Protein AF-A0AAD0VCK9-F1 (afdb_monomer)

Structure (mmCIF, N/CA/C/O backbone):
data_AF-A0AAD0VCK9-F1
#
_entry.id   AF-A0AAD0VCK9-F1
#
loop_
_atom_site.group_PDB
_atom_site.id
_atom_site.type_symbol
_atom_site.label_atom_id
_atom_site.label_alt_id
_atom_site.label_comp_id
_atom_site.label_asym_id
_atom_site.label_entity_id
_atom_site.label_seq_id
_atom_site.pdbx_PDB_ins_code
_atom_site.Cartn_x
_atom_site.Cartn_y
_atom_site.Cartn_z
_atom_site.occupancy
_atom_site.B_iso_or_equiv
_atom_site.auth_seq_id
_atom_site.auth_comp_id
_atom_site.auth_asym_id
_atom_site.auth_atom_id
_atom_site.pdbx_PDB_model_num
ATOM 1 N N . MET A 1 1 ? -1.935 -2.532 28.511 1.00 33.88 1 MET A N 1
ATOM 2 C CA . MET A 1 1 ? -0.986 -2.577 27.373 1.00 33.88 1 MET A CA 1
ATOM 3 C C . MET A 1 1 ? -1.672 -1.975 26.152 1.00 33.88 1 MET A C 1
ATOM 5 O O . MET A 1 1 ? -2.643 -2.543 25.676 1.00 33.88 1 MET A O 1
ATOM 9 N N . VAL A 1 2 ? -1.241 -0.799 25.689 1.00 38.16 2 VAL A N 1
ATOM 10 C CA . VAL A 1 2 ? -1.789 -0.157 24.479 1.00 38.16 2 VAL A CA 1
ATOM 11 C C . VAL A 1 2 ? -1.323 -0.961 23.268 1.00 38.16 2 VAL A C 1
ATOM 13 O O . VAL A 1 2 ? -0.116 -1.125 23.088 1.00 38.16 2 VAL A O 1
ATOM 16 N N . TYR A 1 3 ? -2.252 -1.477 22.459 1.00 41.75 3 TYR A N 1
ATOM 17 C CA . TYR A 1 3 ? -1.929 -2.147 21.199 1.00 41.75 3 TYR A CA 1
ATOM 18 C C . TYR A 1 3 ? -1.291 -1.120 20.256 1.00 41.75 3 TYR A C 1
ATOM 20 O O . TYR A 1 3 ? -1.974 -0.372 19.565 1.00 41.75 3 TYR A O 1
ATOM 28 N N . LYS A 1 4 ? 0.039 -1.028 20.290 1.00 46.59 4 LYS A N 1
ATOM 29 C CA . LYS A 1 4 ? 0.819 -0.254 19.332 1.00 46.59 4 LYS A CA 1
ATOM 30 C C . LYS A 1 4 ? 1.000 -1.133 18.105 1.00 46.59 4 LYS A C 1
ATOM 32 O O . LYS A 1 4 ? 2.002 -1.840 17.990 1.00 46.59 4 LYS A O 1
ATOM 37 N N . CYS A 1 5 ? 0.065 -1.052 17.159 1.00 53.03 5 CYS A N 1
ATOM 38 C CA . CYS A 1 5 ? 0.559 -1.068 15.789 1.00 53.03 5 CYS A CA 1
ATOM 39 C C . CYS A 1 5 ? 1.596 0.078 15.729 1.00 53.03 5 CYS A C 1
ATOM 41 O O . CYS A 1 5 ? 1.458 1.097 16.409 1.00 53.03 5 CYS A O 1
ATOM 43 N N . LYS A 1 6 ? 2.765 -0.182 15.151 1.00 67.88 6 LYS A N 1
ATOM 44 C CA . LYS A 1 6 ? 3.753 0.871 14.921 1.00 67.88 6 LYS A CA 1
ATOM 45 C C . LYS A 1 6 ? 3.817 1.001 13.422 1.00 67.88 6 LYS A C 1
ATOM 47 O O . LYS A 1 6 ? 4.515 0.205 12.786 1.00 67.88 6 LYS A O 1
ATOM 52 N N . SER A 1 7 ? 3.075 1.954 12.872 1.00 71.75 7 SER A N 1
ATOM 53 C CA . SER A 1 7 ? 3.230 2.311 11.468 1.00 71.75 7 SER A CA 1
ATOM 54 C C . SER A 1 7 ? 4.697 2.633 11.206 1.00 71.75 7 SER A C 1
ATOM 56 O O . SER A 1 7 ? 5.304 3.491 11.843 1.00 71.75 7 SER A O 1
ATOM 58 N N . ASN A 1 8 ? 5.297 1.860 10.312 1.00 80.19 8 ASN A N 1
ATOM 59 C CA . ASN A 1 8 ? 6.689 1.965 9.906 1.00 80.19 8 ASN A CA 1
ATOM 60 C C . ASN A 1 8 ? 6.812 1.482 8.457 1.00 80.19 8 ASN A C 1
ATOM 62 O O . ASN A 1 8 ? 5.849 0.976 7.878 1.00 80.19 8 ASN A O 1
ATOM 66 N N . GLU A 1 9 ? 7.998 1.595 7.865 1.00 80.38 9 GLU A N 1
ATOM 67 C CA . GLU A 1 9 ? 8.203 1.207 6.465 1.00 80.38 9 GLU A CA 1
ATOM 68 C C . GLU A 1 9 ? 7.790 -0.253 6.181 1.00 80.38 9 GLU A C 1
ATOM 70 O O . GLU A 1 9 ? 7.193 -0.551 5.144 1.00 80.38 9 GLU A O 1
ATOM 75 N N . ARG A 1 10 ? 8.025 -1.177 7.126 1.00 85.62 10 ARG A N 1
ATOM 76 C CA . ARG A 1 10 ? 7.616 -2.585 6.983 1.00 85.62 10 ARG A CA 1
ATOM 77 C C . ARG A 1 10 ? 6.098 -2.728 6.927 1.00 85.62 10 ARG A C 1
ATOM 79 O O . ARG A 1 10 ? 5.598 -3.547 6.160 1.00 85.62 10 ARG A O 1
ATOM 86 N N . PHE A 1 11 ? 5.371 -1.933 7.707 1.00 86.00 11 PHE A N 1
ATOM 87 C CA . PHE A 1 11 ? 3.914 -1.907 7.673 1.00 86.00 11 PHE A CA 1
ATOM 88 C C . PHE A 1 11 ? 3.381 -1.362 6.342 1.00 86.00 11 PHE A C 1
ATOM 90 O O . PHE A 1 11 ? 2.471 -1.958 5.773 1.00 86.00 11 PHE A O 1
ATOM 97 N N . VAL A 1 12 ? 3.993 -0.308 5.791 1.00 85.88 12 VAL A N 1
ATOM 98 C CA . VAL A 1 12 ? 3.642 0.217 4.457 1.00 85.88 12 VAL A CA 1
ATOM 99 C C . VAL A 1 12 ? 3.825 -0.862 3.388 1.00 85.88 12 VAL A C 1
ATOM 101 O O . VAL A 1 12 ? 2.924 -1.119 2.594 1.00 85.88 12 VAL A O 1
ATOM 104 N N . ILE A 1 13 ? 4.961 -1.565 3.411 1.00 87.38 13 ILE A N 1
ATOM 105 C CA . ILE A 1 13 ? 5.225 -2.683 2.495 1.00 87.38 13 ILE A CA 1
ATOM 106 C C . ILE A 1 13 ? 4.197 -3.802 2.682 1.00 87.38 13 ILE A C 1
ATOM 108 O O . ILE A 1 13 ? 3.720 -4.369 1.700 1.00 87.38 13 ILE A O 1
ATOM 112 N N . TYR A 1 14 ? 3.852 -4.136 3.927 1.00 89.12 14 TYR A N 1
ATOM 113 C CA . TYR A 1 14 ? 2.833 -5.138 4.225 1.00 89.12 14 TYR A CA 1
ATOM 114 C C . TYR A 1 14 ? 1.470 -4.741 3.645 1.00 89.12 14 TYR A C 1
ATOM 116 O O . TYR A 1 14 ? 0.851 -5.574 2.982 1.00 89.12 14 TYR A O 1
ATOM 124 N N . LEU A 1 15 ? 1.035 -3.493 3.851 1.00 89.25 15 LEU A N 1
ATOM 125 C CA . LEU A 1 15 ? -0.213 -2.954 3.312 1.00 89.25 15 LEU A CA 1
ATOM 126 C C . LEU A 1 15 ? -0.247 -3.059 1.788 1.00 89.25 15 LEU A C 1
ATOM 128 O O . LEU A 1 15 ? -1.152 -3.687 1.246 1.00 89.25 15 LEU A O 1
ATOM 132 N N . LEU A 1 16 ? 0.776 -2.532 1.112 1.00 89.50 16 LEU A N 1
ATOM 133 C CA . LEU A 1 16 ? 0.883 -2.572 -0.348 1.00 89.50 16 LEU A CA 1
ATOM 134 C C . LEU A 1 16 ? 0.848 -4.010 -0.877 1.00 89.50 16 LEU A C 1
ATOM 136 O O . LEU A 1 16 ? 0.151 -4.317 -1.839 1.00 89.50 16 LEU A O 1
ATOM 140 N N . ASN A 1 17 ? 1.555 -4.925 -0.212 1.00 90.19 17 ASN A N 1
ATOM 141 C CA . ASN A 1 17 ? 1.629 -6.318 -0.635 1.00 90.19 17 ASN A CA 1
ATOM 142 C C . ASN A 1 17 ? 0.355 -7.132 -0.396 1.00 90.19 17 ASN A C 1
ATOM 144 O O . ASN A 1 17 ? 0.233 -8.201 -0.998 1.00 90.19 17 ASN A O 1
ATOM 148 N N . ASN A 1 18 ? -0.518 -6.692 0.512 1.00 86.94 18 ASN A N 1
ATOM 149 C CA . ASN A 1 18 ? -1.677 -7.453 0.978 1.00 86.94 18 ASN A CA 1
ATOM 150 C C . ASN A 1 18 ? -3.000 -6.703 0.789 1.00 86.94 18 ASN A C 1
ATOM 152 O O . ASN A 1 18 ? -4.009 -7.167 1.316 1.00 86.94 18 ASN A O 1
ATOM 156 N N . GLU A 1 19 ? -3.011 -5.593 0.049 1.00 89.12 19 GLU A N 1
ATOM 157 C CA . GLU A 1 19 ? -4.175 -4.731 -0.203 1.00 89.12 19 GLU A CA 1
ATOM 158 C C . GLU A 1 19 ? -5.448 -5.556 -0.441 1.00 89.12 19 GLU A C 1
ATOM 160 O O . GLU A 1 19 ? -6.382 -5.505 0.360 1.00 89.12 19 GLU A O 1
ATOM 165 N N . SER A 1 20 ? -5.432 -6.445 -1.435 1.00 84.94 20 SER A N 1
ATOM 166 C CA . SER A 1 20 ? -6.629 -7.190 -1.834 1.00 84.94 20 SER A CA 1
ATOM 167 C C . SER A 1 20 ? -7.065 -8.220 -0.787 1.00 84.94 20 SER A C 1
ATOM 169 O O . SER A 1 20 ? -8.250 -8.515 -0.641 1.00 84.94 20 SER A O 1
ATOM 171 N N . ARG A 1 21 ? -6.118 -8.768 -0.013 1.00 85.19 21 ARG A N 1
ATOM 172 C CA . ARG A 1 21 ? -6.413 -9.676 1.108 1.00 85.19 21 ARG A CA 1
ATOM 173 C C . ARG A 1 21 ? -7.033 -8.918 2.280 1.00 85.19 21 ARG A C 1
ATOM 175 O O . ARG A 1 21 ? -7.910 -9.456 2.954 1.00 85.19 21 ARG A O 1
ATOM 182 N N . ILE A 1 22 ? -6.558 -7.704 2.547 1.00 85.50 22 ILE A N 1
ATOM 183 C CA . ILE A 1 22 ? -7.090 -6.843 3.604 1.00 85.50 22 ILE A CA 1
ATOM 184 C C . ILE A 1 22 ? -8.496 -6.380 3.219 1.00 85.50 22 ILE A C 1
ATOM 186 O O . ILE A 1 22 ? -9.386 -6.511 4.053 1.00 85.50 22 ILE A O 1
ATOM 190 N N . ARG A 1 23 ? -8.717 -5.960 1.964 1.00 83.56 23 ARG A N 1
ATOM 191 C CA . ARG A 1 23 ? -10.037 -5.571 1.437 1.00 83.56 23 ARG A CA 1
ATOM 192 C C . ARG A 1 23 ? -11.068 -6.687 1.635 1.00 83.56 23 ARG A C 1
ATOM 194 O O . ARG A 1 23 ? -12.015 -6.501 2.388 1.00 83.56 23 ARG A O 1
ATOM 201 N N . LYS A 1 24 ? -10.776 -7.901 1.145 1.00 83.44 24 LYS A N 1
ATOM 202 C CA . LYS A 1 24 ? -11.640 -9.085 1.341 1.00 83.44 24 LYS A CA 1
ATOM 203 C C . LYS A 1 24 ? -11.963 -9.371 2.810 1.00 83.44 24 LYS A C 1
ATOM 205 O O . LYS A 1 24 ? -13.079 -9.749 3.141 1.00 83.44 24 LYS A O 1
ATOM 210 N N . ARG A 1 25 ? -10.982 -9.224 3.707 1.00 81.06 25 ARG A N 1
ATOM 211 C CA . ARG A 1 25 ? -11.196 -9.434 5.147 1.00 81.06 25 ARG A CA 1
ATOM 212 C C . ARG A 1 25 ? -12.104 -8.375 5.770 1.00 81.06 25 ARG A C 1
ATOM 214 O O . ARG A 1 25 ? -12.854 -8.714 6.677 1.00 81.06 25 ARG A O 1
ATOM 221 N N . LEU A 1 26 ? -12.016 -7.123 5.324 1.00 81.69 26 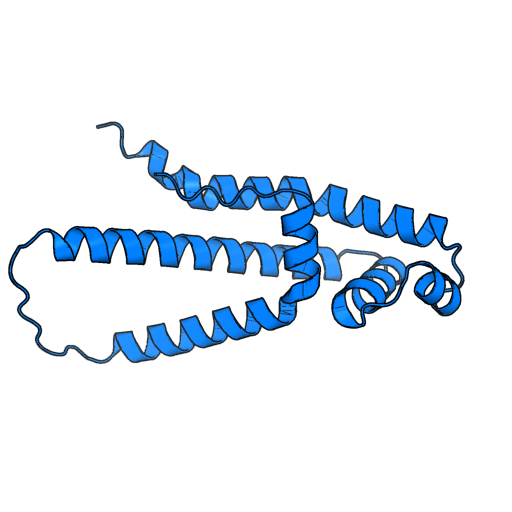LEU A N 1
ATOM 222 C CA . LEU A 1 26 ? -12.903 -6.056 5.788 1.00 81.69 26 LEU A CA 1
ATOM 223 C C . LEU A 1 26 ? -14.329 -6.256 5.262 1.00 81.69 26 LEU A C 1
ATOM 225 O O . LEU A 1 26 ? -15.271 -6.088 6.028 1.00 81.69 26 LEU A O 1
ATOM 229 N N . ASP A 1 27 ? -14.482 -6.695 4.012 1.00 75.44 27 ASP A N 1
ATOM 230 C CA . ASP A 1 27 ? -15.797 -6.995 3.431 1.00 75.44 27 ASP A CA 1
ATOM 231 C C . ASP A 1 27 ? -16.511 -8.117 4.200 1.00 75.44 27 ASP A C 1
ATOM 233 O O . ASP A 1 27 ? -17.687 -7.993 4.535 1.00 75.44 27 ASP A O 1
ATOM 237 N N . LEU A 1 28 ? -15.783 -9.181 4.566 1.00 74.00 28 LEU A N 1
ATOM 238 C CA . LEU A 1 28 ? -16.314 -10.257 5.412 1.00 74.00 28 LEU A CA 1
ATOM 239 C C . LEU A 1 28 ? -16.735 -9.751 6.797 1.00 74.00 28 LEU A C 1
ATOM 241 O O . LEU A 1 28 ? -17.782 -10.148 7.297 1.00 74.00 28 LEU A O 1
ATOM 245 N N . TYR A 1 29 ? -15.950 -8.853 7.402 1.00 69.94 29 TYR A N 1
ATOM 246 C CA . TYR A 1 29 ? -16.289 -8.259 8.697 1.00 69.94 29 TYR A CA 1
ATOM 247 C C . TYR A 1 29 ? -17.613 -7.476 8.631 1.00 69.94 29 TYR A C 1
ATOM 249 O O . TYR A 1 29 ? -18.471 -7.646 9.496 1.00 69.94 29 TYR A O 1
ATOM 257 N N . LEU A 1 30 ? -17.831 -6.698 7.563 1.00 65.44 30 LEU A N 1
ATOM 258 C CA . LEU A 1 30 ? -19.091 -5.982 7.323 1.00 65.44 30 LEU A CA 1
ATOM 259 C C . LEU A 1 30 ? -20.290 -6.919 7.139 1.00 65.44 30 LEU A C 1
ATOM 261 O O . LEU A 1 30 ? -21.385 -6.603 7.602 1.00 65.44 30 LEU A O 1
ATOM 265 N N . MET A 1 31 ? -20.102 -8.055 6.463 1.00 59.78 31 MET A N 1
ATOM 266 C CA . MET A 1 31 ? -21.154 -9.068 6.315 1.00 59.78 31 MET A CA 1
ATOM 267 C C . MET A 1 31 ? -21.526 -9.667 7.677 1.00 59.78 31 MET A C 1
ATOM 269 O O . MET A 1 31 ? -22.705 -9.714 8.016 1.00 59.78 31 MET A O 1
ATOM 273 N N . THR A 1 32 ? -20.532 -9.994 8.509 1.00 58.66 32 THR A N 1
ATOM 274 C CA . THR A 1 32 ? -20.771 -10.528 9.860 1.00 58.66 32 THR A CA 1
ATOM 275 C C . THR A 1 32 ? -21.340 -9.501 10.847 1.00 58.66 32 THR A C 1
ATOM 277 O O . THR A 1 32 ? -22.072 -9.875 11.759 1.00 58.66 32 THR A O 1
ATOM 280 N N . GLU A 1 33 ? -21.049 -8.202 10.699 1.00 55.62 33 GLU A N 1
ATOM 281 C CA . GLU A 1 33 ? -21.706 -7.158 11.505 1.00 55.62 33 GLU A CA 1
ATOM 282 C C . GLU A 1 33 ? -23.182 -6.987 11.124 1.00 55.62 33 GLU A C 1
ATOM 284 O O . GLU A 1 33 ? -24.006 -6.752 12.005 1.00 55.62 33 GLU A O 1
ATOM 289 N N . LYS A 1 34 ? -23.533 -7.143 9.839 1.00 48.06 34 LYS A N 1
ATOM 290 C CA . LYS A 1 34 ? -24.932 -7.106 9.386 1.00 48.06 34 LYS A CA 1
ATOM 291 C C . LYS A 1 34 ? -25.732 -8.326 9.847 1.00 48.06 34 LYS A C 1
ATOM 293 O O . LYS A 1 34 ? -26.894 -8.163 10.197 1.00 48.06 34 LYS A O 1
ATOM 298 N N . GLU A 1 35 ? -25.122 -9.509 9.896 1.00 45.09 35 GLU A N 1
ATOM 299 C CA . GLU A 1 35 ? -25.759 -10.720 10.440 1.00 45.09 35 GLU A CA 1
ATOM 300 C C . GLU A 1 35 ? -25.956 -10.630 11.966 1.00 45.09 35 GLU A C 1
ATOM 302 O O . GLU A 1 35 ? -27.016 -10.979 12.475 1.00 45.09 35 GLU A O 1
ATOM 307 N N . ASN A 1 36 ? -25.002 -10.048 12.702 1.00 44.38 36 ASN A N 1
ATOM 308 C CA . ASN A 1 36 ? -25.128 -9.825 14.151 1.00 44.38 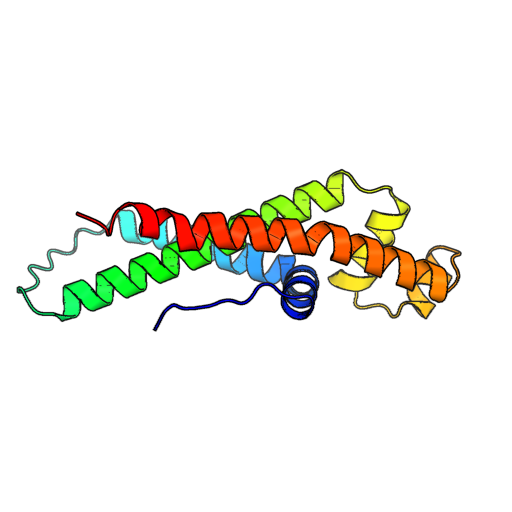36 ASN A CA 1
ATOM 309 C C . ASN A 1 36 ? -26.033 -8.639 14.543 1.00 44.38 36 ASN A C 1
ATOM 311 O O . ASN A 1 36 ? -26.237 -8.396 15.732 1.00 44.38 36 ASN A O 1
ATOM 315 N N . ALA A 1 37 ? -26.559 -7.878 13.579 1.00 43.94 37 ALA A N 1
ATOM 316 C CA . ALA A 1 37 ? -27.505 -6.792 13.839 1.00 43.94 37 ALA A CA 1
ATOM 317 C C . ALA A 1 37 ? -28.969 -7.277 13.929 1.00 43.94 37 ALA A C 1
ATOM 319 O O . ALA A 1 37 ? -29.845 -6.474 14.251 1.00 43.94 37 ALA A O 1
ATOM 320 N N . GLY A 1 38 ? -29.232 -8.561 13.638 1.00 41.28 38 GLY A N 1
ATOM 321 C CA . GLY A 1 38 ? -30.580 -9.132 13.534 1.00 41.28 38 GLY A CA 1
ATOM 322 C C . GLY A 1 38 ? -31.040 -10.036 14.681 1.00 41.28 38 GLY A C 1
ATOM 323 O O . GLY A 1 38 ? -32.244 -10.130 14.895 1.00 41.28 38 GLY A O 1
ATOM 324 N N . ASP A 1 39 ? -30.142 -10.645 15.458 1.00 35.03 39 ASP A N 1
ATOM 325 C CA . ASP A 1 39 ? -30.549 -11.622 16.474 1.00 35.03 39 ASP A CA 1
ATOM 326 C C . ASP A 1 39 ? -30.380 -11.078 17.895 1.00 35.03 39 ASP A C 1
ATOM 328 O O . ASP A 1 39 ? -29.352 -11.242 18.555 1.00 35.03 39 ASP A O 1
ATOM 332 N N . ASN A 1 40 ? -31.464 -10.482 18.402 1.00 41.34 40 ASN A N 1
ATOM 333 C CA . ASN A 1 40 ? -31.762 -10.454 19.833 1.00 41.34 40 ASN A CA 1
ATOM 334 C C . ASN A 1 40 ? -31.990 -11.896 20.322 1.00 41.34 40 ASN A C 1
ATOM 336 O O . ASN A 1 40 ? -33.110 -12.312 20.619 1.00 41.34 40 ASN A O 1
ATOM 340 N N . LEU A 1 41 ? -30.918 -12.677 20.435 1.00 37.31 41 LEU A N 1
ATOM 341 C CA . LEU A 1 41 ? -30.912 -13.796 21.361 1.00 37.31 41 LEU A CA 1
ATOM 342 C C . LEU A 1 41 ? -30.876 -13.187 22.759 1.00 37.31 41 LEU A C 1
ATOM 344 O O . LEU A 1 41 ? -29.886 -12.570 23.144 1.00 37.31 41 LEU A O 1
ATOM 348 N N . ASN A 1 42 ? -31.995 -13.328 23.474 1.00 36.91 42 ASN A N 1
ATOM 349 C CA . ASN A 1 42 ? -32.196 -13.007 24.887 1.00 36.91 42 ASN A CA 1
ATOM 350 C C . ASN A 1 42 ? -31.084 -13.602 25.770 1.00 36.91 42 ASN A C 1
ATOM 352 O O . ASN A 1 42 ? -31.280 -14.600 26.462 1.00 36.91 42 ASN A O 1
ATOM 356 N N . VAL A 1 43 ? -29.911 -12.979 25.777 1.00 34.97 43 VAL A N 1
ATOM 357 C CA . VAL A 1 43 ? -28.854 -13.259 26.735 1.00 34.97 43 VAL A CA 1
ATOM 358 C C . VAL A 1 43 ? -28.973 -12.202 27.817 1.00 34.97 43 VAL A C 1
ATOM 360 O O . VAL A 1 43 ? -28.389 -11.124 27.753 1.00 34.97 43 VAL A O 1
ATOM 363 N N . ILE A 1 44 ? -29.766 -12.529 28.832 1.00 49.38 44 ILE A N 1
ATOM 364 C CA . ILE A 1 44 ? -29.642 -11.907 30.146 1.00 49.38 44 ILE A CA 1
ATOM 365 C C . ILE A 1 44 ? -28.268 -12.351 30.673 1.00 49.38 44 ILE A C 1
ATOM 367 O O . ILE A 1 44 ? -28.158 -13.434 31.245 1.00 49.38 44 ILE A O 1
ATOM 371 N N . SER A 1 45 ? -27.197 -11.584 30.430 1.00 36.91 45 SER A N 1
ATOM 372 C CA . SER A 1 45 ? -25.891 -11.869 31.036 1.00 36.91 45 SER A CA 1
ATOM 373 C C . SER A 1 45 ? -25.673 -11.046 32.293 1.00 36.91 45 SER A C 1
ATOM 375 O O . SER A 1 45 ? -25.944 -9.853 32.375 1.00 36.91 45 SER A O 1
ATOM 377 N N . SER A 1 46 ? -25.223 -11.759 33.312 1.00 39.50 46 SER A N 1
ATOM 378 C CA . SER A 1 46 ? -24.995 -11.296 34.665 1.00 39.50 46 SER A CA 1
ATOM 379 C C . SER A 1 46 ? -23.731 -10.434 34.763 1.00 39.50 46 SER A C 1
ATOM 381 O O . SER A 1 46 ? -22.661 -10.838 34.302 1.00 39.50 46 SER A O 1
ATOM 383 N N . LYS A 1 47 ? -23.853 -9.301 35.471 1.00 48.72 47 LYS A N 1
ATOM 384 C CA . LYS A 1 47 ? -22.782 -8.372 35.878 1.00 48.72 47 LYS A CA 1
ATOM 385 C C . LYS A 1 47 ? -21.519 -9.103 36.362 1.00 48.72 47 LYS A C 1
ATOM 387 O O . LYS A 1 47 ? -21.422 -9.461 37.532 1.00 48.72 47 LYS A O 1
ATOM 392 N N . THR A 1 48 ? -20.531 -9.294 35.490 1.00 45.31 48 THR A N 1
ATOM 393 C CA . THR A 1 48 ? -19.176 -9.758 35.841 1.00 45.31 48 THR A CA 1
ATOM 394 C C . THR A 1 48 ? -18.162 -9.202 34.837 1.00 45.31 48 THR A C 1
ATOM 396 O O . THR A 1 48 ? -18.505 -8.954 33.684 1.00 45.31 48 THR A O 1
ATOM 399 N N . GLY A 1 49 ? -16.898 -9.024 35.249 1.00 43.62 49 GLY A N 1
ATOM 400 C CA . GLY A 1 49 ? -15.799 -8.418 34.465 1.00 43.62 49 GLY A CA 1
ATOM 401 C C . GLY A 1 49 ? -15.477 -9.032 33.087 1.00 43.62 49 GLY A C 1
ATOM 402 O O . GLY A 1 49 ? -14.572 -8.560 32.409 1.00 43.62 49 GLY A O 1
ATOM 403 N N . ARG A 1 50 ? -16.234 -10.040 32.638 1.00 48.09 50 ARG A N 1
ATOM 404 C CA . ARG A 1 50 ? -16.255 -10.534 31.253 1.00 48.09 50 ARG A CA 1
ATOM 405 C C . ARG A 1 50 ? -16.887 -9.535 30.278 1.00 48.09 50 ARG A C 1
ATOM 407 O O . ARG A 1 50 ? -16.489 -9.480 29.120 1.00 48.09 50 ARG A O 1
ATOM 414 N N . GLU A 1 51 ? -17.842 -8.720 30.725 1.00 51.88 51 GLU A N 1
ATOM 415 C CA . GLU A 1 51 ? -18.499 -7.715 29.871 1.00 51.88 51 GLU A CA 1
ATOM 416 C C . GLU A 1 51 ? -17.556 -6.556 29.518 1.00 51.88 51 GLU A C 1
ATOM 418 O O . GLU A 1 51 ? -17.538 -6.079 28.381 1.00 51.88 51 GLU A O 1
ATOM 423 N N . THR A 1 52 ? -16.711 -6.137 30.464 1.00 52.28 52 THR A N 1
ATOM 424 C CA . THR A 1 52 ? -15.701 -5.094 30.246 1.00 52.28 52 THR A CA 1
ATOM 425 C C . THR A 1 52 ? -14.57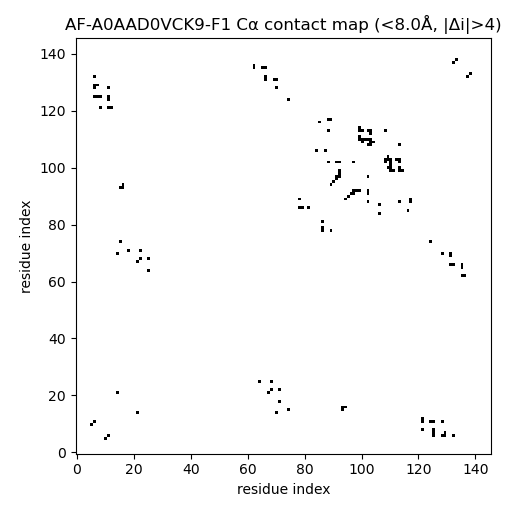1 -5.573 29.339 1.00 52.28 52 THR A C 1
ATOM 427 O O . THR A 1 52 ? -14.140 -4.811 28.473 1.00 52.28 52 THR A O 1
ATOM 430 N N . GLU A 1 53 ? -14.133 -6.829 29.471 1.00 53.66 53 GLU A N 1
ATOM 431 C CA . GLU A 1 53 ? -13.151 -7.449 28.573 1.00 53.66 53 GLU A CA 1
ATOM 432 C C . GLU A 1 53 ? -13.710 -7.592 27.148 1.00 53.66 53 GLU A C 1
ATOM 434 O O . GLU A 1 53 ? -13.070 -7.156 26.189 1.00 53.66 53 GLU A O 1
ATOM 439 N N . ASN A 1 54 ? -14.955 -8.063 27.003 1.00 61.47 54 ASN A N 1
ATOM 440 C CA . ASN A 1 54 ? -15.645 -8.126 25.711 1.00 61.47 54 ASN A CA 1
ATOM 441 C C . ASN A 1 54 ? -15.817 -6.742 25.066 1.00 61.47 54 ASN A C 1
ATOM 443 O O . ASN A 1 54 ? -15.588 -6.587 23.865 1.00 61.47 54 ASN A O 1
ATOM 447 N N . SER A 1 55 ? -16.171 -5.718 25.847 1.00 61.09 55 SER A N 1
ATOM 448 C CA . SER A 1 55 ? -16.291 -4.337 25.363 1.00 61.09 55 SER A CA 1
ATOM 449 C C . SER A 1 55 ? -14.945 -3.772 24.894 1.00 61.09 55 SER A C 1
ATOM 451 O O . SER A 1 55 ? -14.850 -3.200 23.805 1.00 61.09 55 SER A O 1
ATOM 453 N N . TRP A 1 56 ? -13.871 -3.998 25.655 1.00 53.09 56 TRP A N 1
ATOM 454 C CA . TRP A 1 56 ? -12.514 -3.596 25.279 1.00 53.09 56 TRP A CA 1
ATOM 455 C C . TRP A 1 56 ? -12.022 -4.295 24.010 1.00 53.09 56 TRP A C 1
ATOM 457 O O . TRP A 1 56 ? -11.495 -3.638 23.108 1.00 53.09 56 TRP A O 1
ATOM 467 N N . VAL A 1 57 ? -12.226 -5.610 23.906 1.00 61.25 57 VAL A N 1
ATOM 468 C CA . VAL A 1 57 ? -11.870 -6.398 22.718 1.00 61.25 57 VAL A CA 1
ATOM 469 C C . VAL A 1 57 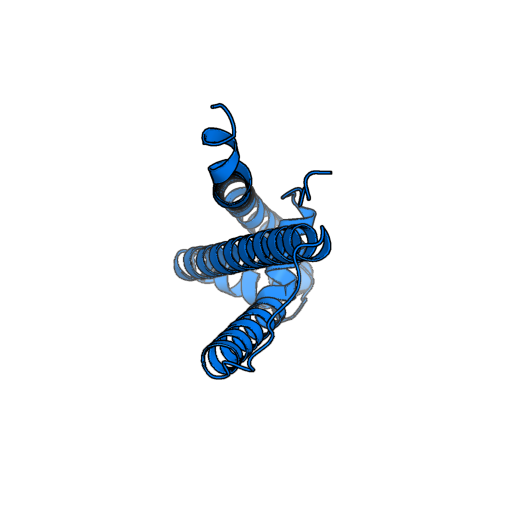? -12.654 -5.912 21.499 1.00 61.25 57 VAL A C 1
ATOM 471 O O . VAL A 1 57 ? -12.059 -5.700 20.438 1.00 61.25 57 VAL A O 1
ATOM 474 N N . LYS A 1 58 ? -13.954 -5.632 21.648 1.00 68.94 58 LYS A N 1
ATOM 475 C CA . LYS A 1 58 ? 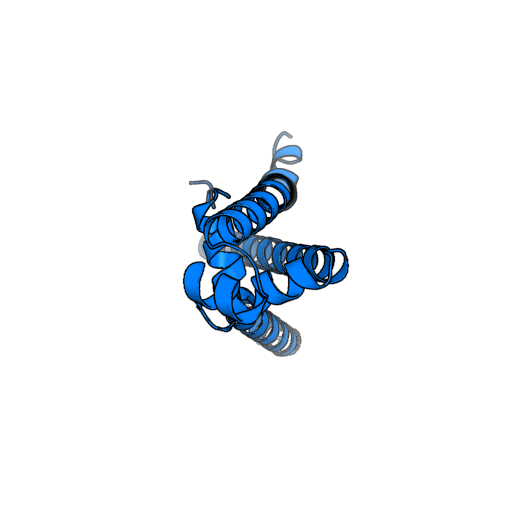-14.792 -5.060 20.583 1.00 68.94 58 LYS A CA 1
ATOM 476 C C . LYS A 1 58 ? -14.304 -3.668 20.169 1.00 68.94 58 LYS A C 1
ATOM 478 O O . LYS A 1 58 ? -14.151 -3.400 18.980 1.00 68.94 58 LYS A O 1
ATOM 483 N N . LYS A 1 59 ? -13.948 -2.805 21.128 1.00 65.56 59 LYS A N 1
ATOM 484 C CA . LYS A 1 59 ? -13.407 -1.457 20.873 1.00 65.56 59 LYS A CA 1
ATOM 485 C C . LYS A 1 59 ? -12.075 -1.497 20.115 1.00 65.56 59 LYS A C 1
ATOM 487 O O . LYS A 1 59 ? -11.893 -0.749 19.155 1.00 65.56 59 LYS A O 1
ATOM 492 N N . ILE A 1 60 ? -11.151 -2.381 20.500 1.00 63.84 60 ILE A N 1
ATOM 493 C CA . ILE A 1 60 ? -9.872 -2.577 19.793 1.00 63.84 60 ILE A CA 1
ATOM 494 C C . ILE A 1 60 ? -10.109 -3.137 18.387 1.00 63.84 60 ILE A C 1
ATOM 496 O O . ILE A 1 60 ? -9.486 -2.676 17.431 1.00 63.84 60 ILE A O 1
ATOM 500 N N . THR A 1 61 ? -11.022 -4.098 18.248 1.00 71.38 61 THR A N 1
ATOM 501 C CA . THR A 1 61 ? -11.378 -4.695 16.953 1.00 71.38 61 THR A CA 1
ATOM 502 C C . THR A 1 61 ? -11.946 -3.646 16.000 1.00 71.38 61 THR A C 1
ATOM 504 O O . THR A 1 61 ? -11.462 -3.534 14.873 1.00 71.38 61 THR A O 1
ATOM 507 N N . ASN A 1 62 ? -12.844 -2.785 16.484 1.00 78.44 62 ASN A N 1
ATOM 508 C CA . ASN A 1 62 ? -13.408 -1.677 15.712 1.00 78.44 62 ASN A CA 1
ATOM 509 C C . ASN A 1 62 ? -12.350 -0.643 15.302 1.00 78.44 62 ASN A C 1
ATOM 511 O O . ASN A 1 62 ? -12.337 -0.197 14.157 1.00 78.44 62 ASN A O 1
ATOM 515 N N . LYS A 1 63 ? -11.410 -0.293 16.190 1.00 82.94 63 LYS A N 1
ATOM 516 C CA . LYS A 1 63 ? -10.292 0.599 15.833 1.00 82.94 63 LYS A CA 1
ATOM 517 C C . LYS A 1 63 ? -9.369 -0.020 14.787 1.00 82.94 63 LYS A C 1
ATOM 519 O O . LYS A 1 63 ? -8.988 0.650 13.836 1.00 82.94 63 LYS A O 1
ATOM 524 N N . ASN A 1 64 ? -9.031 -1.300 14.927 1.00 82.62 64 ASN A N 1
ATOM 525 C CA . ASN A 1 64 ? -8.219 -2.014 13.940 1.00 82.62 64 ASN A CA 1
ATOM 526 C C . ASN A 1 64 ? -8.912 -2.082 12.573 1.00 82.62 64 ASN A C 1
ATOM 528 O O . ASN A 1 64 ? -8.246 -1.967 11.542 1.00 82.62 64 ASN A O 1
ATOM 532 N N . TYR A 1 65 ? -10.231 -2.276 12.572 1.00 84.94 65 TYR A N 1
ATOM 533 C CA . TYR A 1 65 ? -11.056 -2.239 11.373 1.00 84.94 65 TYR A CA 1
ATOM 534 C C . TYR A 1 65 ? -11.003 -0.854 10.713 1.00 84.94 65 TYR A C 1
ATOM 536 O O . TYR A 1 65 ? -10.606 -0.745 9.552 1.00 84.94 65 TYR A O 1
ATOM 544 N N . GLU A 1 66 ? -11.298 0.204 11.470 1.00 87.62 66 GLU A N 1
ATOM 545 C CA . GLU A 1 66 ? -11.319 1.580 10.964 1.00 87.62 66 GLU A CA 1
ATOM 546 C C . GLU A 1 66 ? -9.943 2.027 10.456 1.00 87.62 66 GLU A C 1
ATOM 548 O O . GLU A 1 66 ? -9.828 2.588 9.367 1.00 87.62 66 GLU A O 1
ATOM 553 N N . PHE A 1 67 ? -8.875 1.704 11.191 1.00 89.00 67 PHE A N 1
ATOM 554 C CA . PHE A 1 67 ? -7.503 1.977 10.771 1.00 89.00 67 PHE A CA 1
ATOM 555 C C . PHE A 1 67 ? -7.198 1.348 9.408 1.00 89.00 67 PHE A C 1
ATOM 557 O O . PHE A 1 67 ? -6.777 2.038 8.481 1.00 89.00 67 PHE A O 1
ATOM 564 N N . ARG A 1 68 ? -7.474 0.048 9.247 1.00 88.25 68 ARG A N 1
ATOM 565 C CA . ARG A 1 68 ? -7.219 -0.670 7.989 1.00 88.25 68 ARG A CA 1
ATOM 566 C C . ARG A 1 68 ? -8.074 -0.146 6.842 1.00 88.25 68 AR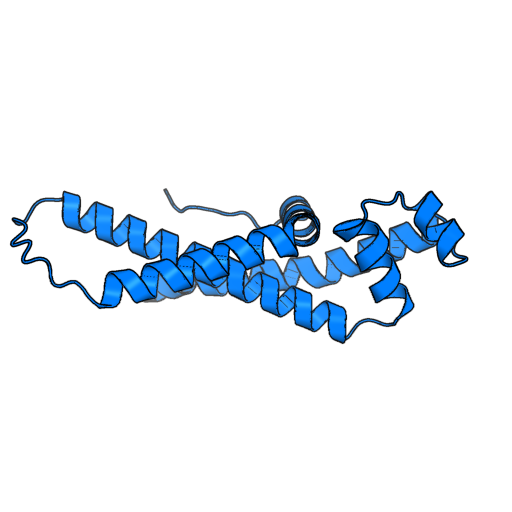G A C 1
ATOM 568 O O . ARG A 1 68 ? -7.551 0.007 5.742 1.00 88.25 68 ARG A O 1
ATOM 575 N N . LYS A 1 69 ? -9.351 0.150 7.091 1.00 90.69 69 LYS A N 1
ATOM 576 C CA . LYS A 1 69 ? -10.263 0.733 6.100 1.00 90.69 69 LYS A CA 1
ATOM 577 C C . LYS A 1 69 ? -9.726 2.065 5.579 1.00 90.69 69 LYS A C 1
ATOM 579 O O . LYS A 1 69 ? -9.599 2.237 4.370 1.00 90.69 69 LYS A O 1
ATOM 584 N N . ARG A 1 70 ? -9.338 2.973 6.479 1.00 93.81 70 ARG A N 1
ATOM 585 C CA . ARG A 1 70 ? -8.764 4.273 6.107 1.00 93.81 70 ARG A CA 1
ATOM 586 C C . ARG A 1 70 ? -7.420 4.136 5.396 1.00 93.81 70 ARG A C 1
ATOM 588 O O . ARG A 1 70 ? -7.170 4.865 4.442 1.00 93.81 70 ARG A O 1
ATOM 595 N N . CYS A 1 71 ? -6.579 3.175 5.790 1.00 93.44 71 CYS A N 1
ATOM 596 C CA . CYS A 1 71 ? -5.360 2.866 5.042 1.00 93.44 71 CYS A CA 1
ATOM 597 C C . CYS A 1 71 ? -5.665 2.416 3.607 1.00 93.44 71 CYS A C 1
ATOM 599 O O . CYS A 1 71 ? -4.996 2.879 2.693 1.00 93.44 71 CYS A O 1
ATOM 601 N N . LEU A 1 72 ? -6.664 1.554 3.380 1.00 93.12 72 LEU A N 1
ATOM 602 C CA . LEU A 1 72 ? -7.036 1.142 2.019 1.00 93.12 72 LEU A CA 1
ATOM 603 C C . LEU A 1 72 ? -7.578 2.305 1.183 1.00 93.12 72 LEU A C 1
ATOM 605 O O . LEU A 1 72 ? -7.201 2.433 0.024 1.00 93.12 72 LEU A O 1
ATOM 609 N N . GLN A 1 73 ? -8.411 3.166 1.773 1.00 93.44 73 GLN A N 1
ATOM 610 C CA . GLN A 1 73 ? -8.906 4.375 1.104 1.00 93.44 73 GLN A CA 1
ATOM 611 C C . GLN A 1 73 ? -7.757 5.302 0.694 1.00 93.44 73 GLN A C 1
ATOM 613 O O . GLN A 1 73 ? -7.756 5.825 -0.415 1.00 93.44 73 GLN A O 1
ATOM 618 N N . LEU A 1 74 ? -6.752 5.460 1.562 1.00 95.31 74 LEU A N 1
ATOM 619 C CA . LEU A 1 74 ? -5.535 6.197 1.238 1.00 95.31 74 LEU A CA 1
ATOM 620 C C . LEU A 1 74 ? -4.767 5.548 0.077 1.00 95.31 74 LEU A C 1
ATOM 622 O O . LEU A 1 74 ? -4.345 6.257 -0.829 1.00 95.31 74 LEU A O 1
ATOM 626 N N . LEU A 1 75 ? -4.588 4.221 0.081 1.00 94.56 75 LEU A N 1
ATOM 627 C CA . LEU A 1 75 ? -3.903 3.531 -1.019 1.00 94.56 75 LEU A CA 1
ATOM 628 C C . LEU A 1 75 ? -4.623 3.741 -2.355 1.00 94.56 75 LEU A C 1
ATOM 630 O O . LEU A 1 75 ? -3.971 3.977 -3.364 1.00 94.56 75 LEU A O 1
ATOM 634 N N . GLU A 1 76 ? -5.952 3.666 -2.356 1.00 93.56 76 GLU A N 1
ATOM 635 C CA . GLU A 1 76 ? -6.772 3.882 -3.549 1.00 93.56 76 GLU A CA 1
ATOM 636 C C . GLU A 1 76 ? -6.676 5.328 -4.050 1.00 93.56 76 GLU A C 1
ATOM 638 O O . GLU A 1 76 ? -6.484 5.560 -5.242 1.00 93.56 76 GLU A O 1
ATOM 643 N N . TYR A 1 77 ? -6.719 6.298 -3.135 1.00 94.75 77 TYR A N 1
ATOM 644 C CA . TYR A 1 77 ? -6.501 7.705 -3.455 1.00 94.75 77 TYR A CA 1
ATOM 645 C C . TYR A 1 77 ? -5.109 7.946 -4.058 1.00 94.75 77 TYR A C 1
ATOM 647 O O . TYR A 1 77 ? -4.994 8.574 -5.106 1.00 94.75 77 TYR A O 1
ATOM 655 N N . GLU A 1 78 ? -4.048 7.436 -3.436 1.00 93.75 78 GLU A N 1
ATOM 656 C CA . GLU A 1 78 ? -2.673 7.620 -3.919 1.00 93.75 78 GLU A CA 1
ATOM 657 C C . GLU A 1 78 ? -2.436 6.924 -5.262 1.00 93.75 78 GLU A C 1
ATOM 659 O O . GLU A 1 78 ? -1.776 7.482 -6.137 1.00 93.75 78 GLU A O 1
ATOM 664 N N . TYR A 1 79 ? -3.023 5.741 -5.465 1.00 93.38 79 TYR A N 1
ATOM 665 C CA . TYR A 1 79 ? -2.981 5.050 -6.750 1.00 93.38 79 TYR A CA 1
ATOM 666 C C . TYR A 1 79 ? -3.641 5.892 -7.850 1.00 93.38 79 TYR A C 1
ATOM 668 O O . TYR A 1 79 ? -3.026 6.148 -8.882 1.00 93.38 79 TYR A O 1
ATOM 676 N N . ASN A 1 80 ? -4.851 6.404 -7.613 1.00 93.31 80 ASN A N 1
ATOM 677 C CA . ASN A 1 80 ? -5.588 7.184 -8.610 1.00 93.31 80 ASN A CA 1
ATOM 678 C C . ASN A 1 80 ? -4.947 8.548 -8.929 1.00 93.31 80 ASN A C 1
ATOM 680 O O . ASN A 1 80 ? -5.189 9.085 -10.006 1.00 93.31 80 ASN A O 1
ATOM 684 N N . ASN A 1 81 ? -4.131 9.101 -8.025 1.00 93.00 81 ASN A N 1
ATOM 685 C CA . ASN A 1 81 ? -3.477 10.404 -8.206 1.00 93.00 81 ASN A CA 1
ATOM 686 C C . ASN A 1 81 ? -2.017 10.326 -8.679 1.00 93.00 81 ASN A C 1
ATOM 688 O O . ASN A 1 81 ? -1.403 11.367 -8.926 1.00 93.00 81 ASN A O 1
ATOM 692 N N . CYS A 1 82 ? -1.426 9.134 -8.772 1.00 91.25 82 CYS A N 1
ATOM 693 C CA . CYS A 1 82 ? -0.072 8.994 -9.299 1.00 91.25 82 CYS A CA 1
ATOM 694 C C . CYS A 1 82 ? -0.060 8.906 -10.830 1.00 91.25 82 CYS A C 1
ATOM 696 O O . CYS A 1 82 ? -1.060 8.575 -11.464 1.00 91.25 82 CYS A O 1
ATOM 698 N N . ASP A 1 83 ? 1.083 9.248 -11.428 1.00 93.25 83 ASP A N 1
ATOM 699 C CA . ASP A 1 83 ? 1.260 9.174 -12.875 1.00 93.25 83 ASP A CA 1
ATOM 700 C C . ASP A 1 83 ? 1.172 7.721 -13.386 1.00 93.25 83 ASP A C 1
ATOM 702 O O . ASP A 1 83 ? 1.442 6.789 -12.622 1.00 93.25 83 ASP A O 1
ATOM 706 N N . PRO A 1 84 ? 0.844 7.498 -14.673 1.00 93.75 84 PRO A N 1
ATOM 707 C CA . PRO A 1 84 ? 0.647 6.150 -15.213 1.00 93.75 84 PRO A CA 1
ATOM 708 C C . PRO A 1 84 ? 1.837 5.206 -14.991 1.00 93.75 84 PRO A C 1
ATOM 710 O O . PRO A 1 84 ? 1.654 4.051 -14.622 1.00 93.75 84 PRO A O 1
ATOM 713 N N . ILE A 1 85 ? 3.070 5.709 -15.109 1.00 94.00 85 ILE A N 1
ATOM 714 C CA . ILE A 1 85 ? 4.279 4.904 -14.878 1.00 94.00 85 ILE A CA 1
ATOM 715 C C . ILE A 1 85 ? 4.352 4.456 -13.416 1.00 94.00 85 ILE A C 1
ATOM 717 O O . ILE A 1 85 ? 4.754 3.335 -13.105 1.00 94.00 85 ILE A O 1
ATOM 721 N N . MET A 1 86 ? 3.976 5.334 -12.492 1.00 93.75 86 MET A N 1
ATOM 722 C CA . MET A 1 86 ? 3.919 5.010 -11.075 1.00 93.75 86 MET A CA 1
ATOM 723 C C . MET A 1 86 ? 2.839 3.970 -10.759 1.00 93.75 86 MET A C 1
ATOM 725 O O . MET A 1 86 ? 3.087 3.079 -9.942 1.00 93.75 86 MET A O 1
ATOM 729 N N . GLN A 1 87 ? 1.682 4.043 -11.426 1.00 94.56 87 GLN A N 1
ATOM 730 C CA . GLN A 1 87 ? 0.627 3.029 -11.334 1.00 94.56 87 GLN A CA 1
ATOM 731 C C . GLN A 1 87 ? 1.119 1.669 -11.844 1.00 94.56 87 GLN A C 1
ATOM 733 O O . GLN A 1 87 ? 0.940 0.659 -11.157 1.00 94.56 87 GLN A O 1
ATOM 738 N N . ASP A 1 88 ? 1.824 1.636 -12.976 1.00 95.12 88 ASP A N 1
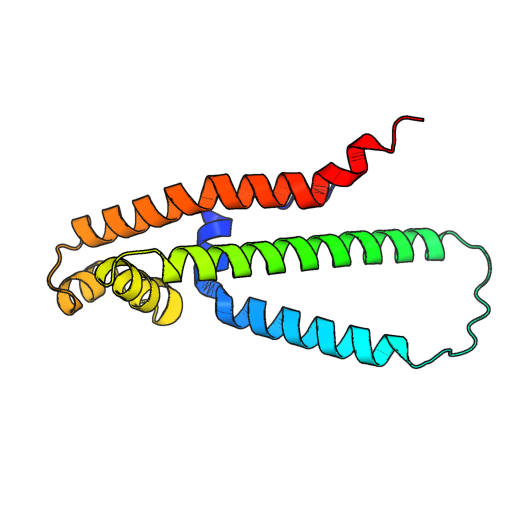ATOM 739 C CA . ASP A 1 88 ? 2.412 0.406 -13.518 1.00 95.12 88 ASP A CA 1
ATOM 740 C C . ASP A 1 88 ? 3.428 -0.201 -12.548 1.00 95.12 88 ASP A C 1
ATOM 742 O O . ASP A 1 88 ? 3.337 -1.380 -12.193 1.00 95.12 88 ASP A O 1
ATOM 746 N N . ILE A 1 89 ? 4.355 0.609 -12.023 1.00 95.12 89 ILE A N 1
ATOM 747 C CA . ILE A 1 89 ? 5.319 0.163 -11.006 1.00 95.12 89 ILE A CA 1
ATOM 748 C C . ILE A 1 89 ? 4.592 -0.382 -9.778 1.00 95.12 89 ILE A C 1
ATOM 750 O O . ILE A 1 89 ? 4.998 -1.413 -9.234 1.00 95.12 89 ILE A O 1
ATOM 754 N N . TRP A 1 90 ? 3.522 0.280 -9.336 1.00 94.69 90 TRP A N 1
ATOM 755 C CA . TRP A 1 90 ? 2.726 -0.163 -8.200 1.00 94.69 90 TRP A CA 1
ATOM 756 C C . TRP A 1 90 ? 2.132 -1.550 -8.450 1.00 94.69 90 TRP A C 1
ATOM 758 O O . TRP A 1 90 ? 2.306 -2.456 -7.626 1.00 94.69 90 TRP A O 1
ATOM 768 N N . LEU A 1 91 ? 1.458 -1.746 -9.584 1.00 94.06 91 LEU A N 1
ATOM 769 C CA . LEU A 1 91 ? 0.850 -3.024 -9.944 1.00 94.06 91 LEU A CA 1
ATOM 770 C C . LEU A 1 91 ? 1.912 -4.119 -10.085 1.00 94.06 91 LEU A C 1
ATOM 772 O O . LEU A 1 91 ? 1.832 -5.153 -9.416 1.00 94.06 91 LEU A O 1
ATOM 776 N N . LEU A 1 92 ? 2.941 -3.893 -10.898 1.00 95.31 92 LEU A N 1
ATOM 777 C CA . LEU A 1 92 ? 3.991 -4.878 -11.158 1.00 95.31 92 LEU A CA 1
ATOM 778 C C . LEU A 1 92 ? 4.732 -5.266 -9.877 1.00 95.31 92 LEU A C 1
ATOM 780 O O . LEU A 1 92 ? 4.942 -6.454 -9.606 1.00 95.31 92 LEU A O 1
ATOM 784 N N . ARG A 1 93 ? 5.058 -4.291 -9.022 1.00 93.88 93 ARG A N 1
ATOM 785 C CA . ARG A 1 93 ? 5.765 -4.568 -7.771 1.00 93.88 93 ARG A CA 1
ATOM 786 C C . ARG A 1 93 ? 4.882 -5.237 -6.729 1.00 93.88 93 ARG A C 1
ATOM 788 O O . ARG A 1 93 ? 5.294 -6.229 -6.127 1.00 93.88 93 ARG A O 1
ATOM 795 N N . PHE A 1 94 ? 3.714 -4.671 -6.442 1.00 91.50 94 PHE A N 1
ATOM 796 C CA . PHE A 1 94 ? 2.953 -5.037 -5.246 1.00 91.50 94 PHE A CA 1
ATOM 797 C C . PHE A 1 94 ? 1.838 -6.038 -5.524 1.00 91.50 94 PHE A C 1
ATOM 799 O O . PHE A 1 94 ? 1.541 -6.845 -4.642 1.00 91.50 94 PHE A O 1
ATOM 806 N N . LYS A 1 95 ? 1.285 -6.074 -6.740 1.00 88.56 95 LYS A N 1
ATOM 807 C CA . LYS A 1 95 ? 0.311 -7.094 -7.151 1.00 88.56 95 LYS A CA 1
ATOM 808 C C . LYS A 1 95 ? 1.010 -8.322 -7.730 1.00 88.56 95 LYS A C 1
ATOM 810 O O . LYS A 1 95 ? 0.787 -9.425 -7.240 1.00 88.56 95 LYS A O 1
ATOM 815 N N . TYR A 1 96 ? 1.902 -8.128 -8.702 1.00 91.56 96 TYR A N 1
ATOM 816 C CA . TYR A 1 96 ? 2.548 -9.229 -9.435 1.00 91.56 96 TYR A CA 1
ATOM 817 C C . TYR A 1 96 ? 3.897 -9.684 -8.859 1.00 91.56 96 TYR A C 1
ATOM 819 O O . TYR A 1 96 ? 4.434 -10.703 -9.286 1.00 91.56 96 TYR A O 1
ATOM 827 N N . LYS A 1 97 ? 4.419 -8.984 -7.842 1.00 92.69 97 LYS A N 1
ATOM 828 C CA . LYS A 1 97 ? 5.661 -9.328 -7.120 1.00 92.69 97 LYS A CA 1
ATOM 829 C C . LYS A 1 97 ? 6.915 -9.343 -7.997 1.00 92.69 97 LYS A C 1
ATOM 831 O O . LYS A 1 97 ? 7.863 -10.071 -7.707 1.00 92.69 97 LYS A O 1
ATOM 836 N N . TYR A 1 98 ? 6.955 -8.524 -9.045 1.00 95.75 98 TYR A N 1
ATOM 837 C CA . TYR A 1 98 ? 8.129 -8.435 -9.908 1.00 95.75 98 TYR A CA 1
ATOM 838 C C . TYR A 1 98 ? 9.293 -7.726 -9.209 1.00 95.75 98 TYR A C 1
ATOM 840 O O . TYR A 1 98 ? 9.126 -6.856 -8.344 1.00 95.75 98 TYR A O 1
ATOM 848 N N . THR A 1 99 ? 10.509 -8.123 -9.582 1.00 95.62 99 THR A N 1
ATOM 849 C CA . THR A 1 99 ? 11.740 -7.467 -9.133 1.00 95.62 99 THR A CA 1
ATOM 850 C C . THR A 1 99 ? 11.878 -6.101 -9.807 1.00 95.62 99 THR A C 1
ATOM 852 O O . THR A 1 99 ? 11.341 -5.883 -10.889 1.00 95.62 99 THR A O 1
ATOM 855 N N . CYS A 1 100 ? 12.623 -5.167 -9.202 1.00 94.06 100 CYS A N 1
ATOM 856 C CA . CYS A 1 100 ? 12.832 -3.844 -9.812 1.00 94.06 100 CYS A CA 1
ATOM 857 C C . CYS A 1 100 ? 13.504 -3.925 -11.191 1.00 94.06 100 CYS A C 1
ATOM 859 O O . CYS A 1 100 ? 13.273 -3.070 -12.033 1.00 94.06 100 CYS A O 1
ATOM 861 N N . GLU A 1 101 ? 14.331 -4.947 -11.408 1.00 95.94 101 GLU A N 1
ATOM 862 C CA . GLU A 1 101 ? 14.996 -5.205 -12.684 1.00 95.94 101 GLU A CA 1
ATOM 863 C C . GLU A 1 101 ? 14.004 -5.622 -13.767 1.00 95.94 101 GLU A C 1
ATOM 865 O O . GLU A 1 101 ? 13.974 -5.015 -14.833 1.00 95.94 101 GLU A O 1
ATOM 870 N N . ARG A 1 102 ? 13.126 -6.582 -13.457 1.00 96.69 102 ARG A N 1
ATOM 871 C CA . ARG A 1 102 ? 12.070 -7.004 -14.378 1.00 96.69 102 ARG A CA 1
ATOM 872 C C . ARG A 1 102 ? 11.096 -5.871 -14.686 1.00 96.69 102 ARG A C 1
ATOM 874 O O . ARG A 1 102 ? 10.749 -5.678 -15.840 1.00 96.69 102 ARG A O 1
ATOM 881 N N . ILE A 1 103 ? 10.690 -5.113 -13.667 1.00 96.44 103 ILE A N 1
ATOM 882 C CA . ILE A 1 103 ? 9.840 -3.935 -13.862 1.00 96.44 103 ILE A CA 1
ATOM 883 C C . ILE A 1 103 ? 10.536 -2.971 -14.815 1.00 96.44 103 ILE A C 1
ATOM 885 O O . ILE A 1 103 ? 9.946 -2.593 -15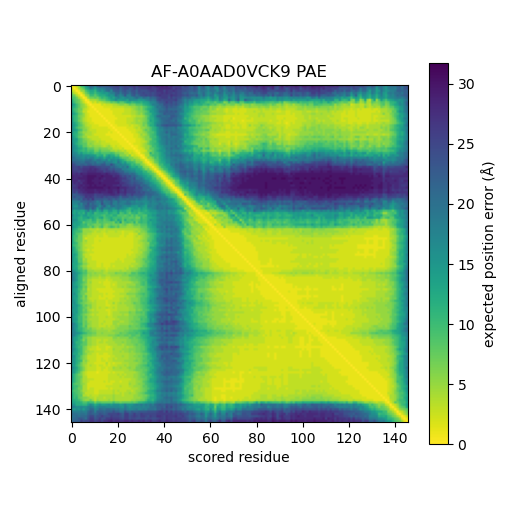.813 1.00 96.44 103 ILE A O 1
ATOM 889 N N . GLY A 1 104 ? 11.800 -2.630 -14.547 1.00 95.44 104 GLY A N 1
ATOM 890 C CA . GLY A 1 104 ? 12.578 -1.729 -15.393 1.00 95.44 104 GLY A CA 1
ATOM 891 C C . GLY A 1 104 ? 12.624 -2.174 -16.854 1.00 95.44 104 GLY A C 1
ATOM 892 O O . GLY A 1 104 ? 12.405 -1.357 -17.742 1.00 95.44 104 GLY A O 1
ATOM 893 N N . TYR A 1 105 ? 12.805 -3.473 -17.097 1.00 95.88 105 TYR A N 1
ATOM 894 C CA . TYR A 1 105 ? 12.710 -4.047 -18.437 1.00 95.88 105 TYR A CA 1
ATOM 895 C C . TYR A 1 105 ? 11.323 -3.848 -19.075 1.00 95.88 105 TYR A C 1
ATOM 897 O O . TYR A 1 105 ? 11.243 -3.427 -20.224 1.00 95.88 105 TYR A O 1
ATOM 905 N N . GLU A 1 106 ? 10.239 -4.098 -18.337 1.00 94.25 106 GLU A N 1
ATOM 906 C CA . GLU A 1 106 ? 8.863 -4.002 -18.852 1.00 94.25 106 GLU A CA 1
ATOM 907 C C . GLU A 1 106 ? 8.425 -2.564 -19.169 1.00 94.25 106 GLU A C 1
ATOM 909 O O . GLU A 1 106 ? 7.705 -2.354 -20.142 1.00 94.25 106 GLU A O 1
ATOM 914 N N . ILE A 1 107 ? 8.871 -1.575 -18.390 1.00 93.69 107 ILE A N 1
ATOM 915 C CA . ILE A 1 107 ? 8.465 -0.167 -18.563 1.00 93.69 107 ILE A CA 1
ATOM 916 C C . ILE A 1 107 ? 9.543 0.717 -19.212 1.00 93.69 107 ILE A C 1
ATOM 918 O O . ILE A 1 107 ? 9.353 1.924 -19.331 1.00 93.69 107 ILE A O 1
ATOM 922 N N . GLY A 1 108 ? 10.691 0.151 -19.600 1.00 93.44 108 GLY A N 1
ATOM 923 C CA . GLY A 1 108 ? 11.792 0.891 -20.231 1.00 93.44 108 GLY A CA 1
ATOM 924 C C . GLY A 1 108 ? 12.582 1.806 -19.283 1.00 93.44 108 GLY A C 1
ATOM 925 O O . GLY A 1 108 ? 13.103 2.835 -19.708 1.00 93.44 108 GLY A O 1
ATOM 926 N N . TYR A 1 109 ? 12.683 1.452 -17.998 1.00 94.44 109 TYR A N 1
ATOM 927 C CA . TYR A 1 109 ? 13.428 2.203 -16.980 1.00 94.44 109 TYR A CA 1
ATOM 928 C C . TYR A 1 109 ? 14.613 1.413 -16.423 1.00 94.44 109 TYR A C 1
ATOM 930 O O . TYR A 1 109 ? 14.611 0.186 -16.353 1.00 94.44 109 TYR A O 1
ATOM 938 N N . SER A 1 110 ? 15.628 2.122 -15.924 1.00 96.38 110 SER A N 1
ATOM 939 C CA . SER A 1 110 ? 16.698 1.465 -15.171 1.00 96.38 110 SER A CA 1
ATOM 940 C C . SER A 1 110 ? 16.170 0.888 -13.849 1.00 96.38 110 SER A C 1
ATOM 942 O O . SER A 1 110 ? 15.270 1.452 -13.215 1.00 96.38 110 SER A O 1
ATOM 944 N N . ARG A 1 111 ? 16.789 -0.199 -13.374 1.00 96.31 111 ARG A N 1
ATOM 945 C CA . ARG A 1 111 ? 16.508 -0.786 -12.051 1.00 96.31 111 ARG A CA 1
ATOM 946 C C . ARG A 1 111 ? 16.560 0.261 -10.929 1.00 96.31 111 ARG A C 1
ATOM 948 O O . ARG A 1 111 ? 15.720 0.223 -10.029 1.00 96.31 111 ARG A O 1
ATOM 955 N N . SER A 1 112 ? 17.539 1.166 -10.969 1.00 96.19 112 SER A N 1
ATOM 956 C CA . SER A 1 112 ? 17.715 2.224 -9.965 1.00 96.19 112 SER A CA 1
ATOM 957 C C . SER A 1 112 ? 16.561 3.221 -10.003 1.00 96.19 112 SER A C 1
ATOM 959 O O . SER A 1 112 ? 15.971 3.509 -8.969 1.00 96.19 112 SER A O 1
ATOM 961 N N . SER A 1 113 ? 16.136 3.642 -11.197 1.00 95.62 113 SER A N 1
ATOM 962 C CA . SER A 1 113 ? 14.989 4.542 -11.359 1.00 95.62 113 SER A CA 1
ATOM 963 C C . SER A 1 113 ? 13.691 3.933 -10.820 1.00 95.62 113 SER A C 1
ATOM 965 O O . SER A 1 113 ? 12.898 4.624 -10.182 1.00 95.62 113 SER A O 1
ATOM 967 N N . VAL A 1 114 ? 13.475 2.629 -11.031 1.00 96.06 114 VAL A N 1
ATOM 968 C CA . VAL A 1 114 ? 12.331 1.911 -10.444 1.00 96.06 114 VAL A CA 1
ATOM 969 C C . VAL A 1 114 ? 12.423 1.890 -8.918 1.00 96.06 114 VAL A C 1
ATOM 971 O O . VAL A 1 114 ? 11.423 2.108 -8.233 1.00 96.06 114 VAL A O 1
ATOM 974 N N . TYR A 1 115 ? 13.614 1.642 -8.370 1.00 94.81 115 TYR A N 1
ATOM 975 C CA . TYR A 1 115 ? 13.840 1.663 -6.926 1.00 94.81 115 TYR A CA 1
ATOM 976 C C . TYR A 1 115 ? 13.536 3.039 -6.317 1.00 94.81 115 TYR A C 1
ATOM 978 O O . TYR A 1 115 ? 12.814 3.114 -5.322 1.00 94.81 115 TYR A O 1
ATOM 986 N N . ASP A 1 116 ? 14.011 4.115 -6.943 1.00 95.19 116 ASP A N 1
ATOM 987 C CA . ASP A 1 116 ? 13.784 5.486 -6.483 1.00 95.19 116 ASP A CA 1
ATOM 988 C C . ASP A 1 116 ? 12.301 5.858 -6.519 1.00 95.19 116 ASP A C 1
ATOM 990 O O . ASP A 1 116 ? 11.774 6.414 -5.555 1.00 95.19 116 ASP A O 1
ATOM 994 N N . LYS A 1 117 ? 11.584 5.464 -7.578 1.00 94.44 117 LYS A N 1
ATOM 995 C CA . LYS A 1 117 ? 10.127 5.633 -7.658 1.00 94.44 117 LYS A CA 1
ATOM 996 C C . LYS A 1 117 ? 9.415 4.887 -6.525 1.00 94.44 117 LYS A C 1
ATOM 998 O O . LYS A 1 117 ? 8.617 5.484 -5.806 1.00 94.44 117 LYS A O 1
ATOM 1003 N N . ILE A 1 118 ? 9.751 3.617 -6.276 1.00 94.06 118 ILE A N 1
ATOM 1004 C CA . ILE A 1 118 ? 9.184 2.851 -5.148 1.00 94.06 118 ILE A CA 1
ATOM 1005 C C . ILE A 1 118 ? 9.482 3.528 -3.803 1.00 94.06 118 ILE A C 1
ATOM 1007 O O . ILE A 1 118 ? 8.631 3.528 -2.912 1.00 94.06 118 ILE A O 1
ATOM 1011 N N . LYS A 1 119 ? 10.678 4.097 -3.636 1.00 93.50 119 LYS A N 1
ATOM 1012 C CA . LYS A 1 119 ? 11.048 4.830 -2.425 1.00 93.50 119 LYS A CA 1
ATOM 1013 C C . LYS A 1 119 ? 10.171 6.072 -2.239 1.00 93.50 119 LYS A C 1
ATOM 1015 O O . LYS A 1 119 ? 9.556 6.203 -1.186 1.00 93.50 119 LYS A O 1
ATOM 1020 N N . ILE A 1 120 ? 10.017 6.899 -3.276 1.00 92.88 120 ILE A N 1
ATOM 1021 C CA . ILE A 1 120 ? 9.135 8.079 -3.256 1.00 92.88 120 ILE A CA 1
ATOM 1022 C C . ILE A 1 120 ? 7.706 7.691 -2.857 1.00 92.88 120 ILE A C 1
ATOM 1024 O O . ILE A 1 120 ? 7.089 8.387 -2.052 1.00 92.88 120 ILE A O 1
ATOM 1028 N N . LEU A 1 121 ? 7.187 6.566 -3.364 1.00 92.38 121 LEU A N 1
ATOM 1029 C CA . LEU A 1 121 ? 5.857 6.087 -2.978 1.00 92.38 121 LEU A CA 1
ATOM 1030 C C . LEU A 1 121 ? 5.743 5.850 -1.473 1.00 92.38 121 LEU A C 1
ATOM 1032 O O . LEU A 1 121 ? 4.810 6.317 -0.822 1.00 92.38 121 LEU A O 1
ATOM 1036 N N . LYS A 1 122 ? 6.690 5.090 -0.920 1.00 91.88 122 LYS A N 1
ATOM 1037 C CA . LYS A 1 122 ? 6.696 4.747 0.503 1.00 91.88 122 LYS A CA 1
ATOM 1038 C C . LYS A 1 122 ? 6.837 5.991 1.371 1.00 91.88 122 LYS A C 1
ATOM 1040 O O . LYS A 1 122 ? 6.132 6.098 2.372 1.00 91.88 122 LYS A O 1
ATOM 1045 N N . ASP A 1 123 ? 7.702 6.916 0.965 1.00 91.38 123 ASP A N 1
ATOM 1046 C CA . ASP A 1 123 ? 7.964 8.160 1.687 1.00 91.38 123 ASP A CA 1
ATOM 1047 C C . ASP A 1 123 ? 6.725 9.073 1.709 1.00 91.38 123 ASP A C 1
ATOM 1049 O O . ASP A 1 123 ? 6.495 9.765 2.698 1.00 91.38 123 ASP A O 1
ATOM 1053 N N . ARG A 1 124 ? 5.869 9.024 0.677 1.00 91.38 124 ARG A N 1
ATOM 1054 C CA . ARG A 1 124 ? 4.564 9.716 0.666 1.00 91.38 124 ARG A CA 1
ATOM 1055 C C . ARG A 1 124 ? 3.511 9.030 1.533 1.00 91.38 124 ARG A C 1
ATOM 1057 O O . ARG A 1 124 ? 2.730 9.703 2.207 1.00 91.38 124 ARG A O 1
ATOM 1064 N N . LEU A 1 125 ? 3.477 7.699 1.523 1.00 93.81 125 LEU A N 1
ATOM 1065 C CA . LEU A 1 125 ? 2.473 6.915 2.246 1.00 93.81 125 LEU A CA 1
ATOM 1066 C C . LEU A 1 125 ? 2.715 6.887 3.757 1.00 93.81 125 LEU A C 1
ATOM 1068 O O . LEU A 1 125 ? 1.766 6.958 4.539 1.00 93.81 125 LEU A O 1
ATOM 1072 N N . LEU A 1 126 ? 3.974 6.766 4.184 1.00 92.75 126 LEU A N 1
ATOM 1073 C CA . LEU A 1 126 ? 4.317 6.533 5.585 1.00 92.75 126 LEU A CA 1
ATOM 1074 C C . LEU A 1 126 ? 3.795 7.633 6.535 1.00 92.75 126 LEU A C 1
ATOM 1076 O O . LEU A 1 126 ? 3.121 7.275 7.505 1.00 92.75 126 LEU A O 1
ATOM 1080 N N . PRO A 1 127 ? 4.016 8.941 6.285 1.00 93.12 127 PRO A N 1
ATOM 1081 C CA . PRO A 1 127 ? 3.521 9.997 7.170 1.00 93.12 127 PRO A CA 1
ATOM 1082 C C . PRO A 1 127 ? 1.992 10.014 7.270 1.00 93.12 127 PRO A C 1
ATOM 1084 O O . PRO A 1 127 ? 1.435 10.233 8.345 1.00 93.12 127 PRO A O 1
ATOM 1087 N N . GLN A 1 128 ? 1.304 9.738 6.161 1.00 94.62 128 GLN A N 1
ATOM 1088 C CA . GLN A 1 128 ? -0.156 9.717 6.111 1.00 94.62 128 GLN A CA 1
ATOM 1089 C C . GLN A 1 128 ? -0.727 8.535 6.898 1.00 94.62 128 GLN A C 1
ATOM 1091 O O . GLN A 1 128 ? -1.677 8.700 7.659 1.00 94.62 128 GLN A O 1
ATOM 1096 N N . ILE A 1 129 ? -0.111 7.356 6.790 1.00 93.00 129 ILE A N 1
ATOM 1097 C CA . ILE A 1 129 ? -0.503 6.179 7.574 1.00 93.00 129 ILE A CA 1
ATOM 1098 C C . ILE A 1 129 ? -0.274 6.419 9.073 1.00 93.00 129 ILE A C 1
ATOM 1100 O O . ILE A 1 129 ? -1.158 6.105 9.869 1.00 93.00 129 ILE A O 1
ATOM 1104 N N . ILE A 1 130 ? 0.853 7.031 9.459 1.00 89.94 130 ILE A N 1
ATOM 1105 C CA . ILE A 1 130 ? 1.116 7.425 10.855 1.00 89.94 130 ILE A CA 1
ATOM 1106 C C . ILE A 1 130 ? 0.030 8.383 11.360 1.00 89.94 130 ILE A C 1
ATOM 1108 O O . ILE A 1 130 ? -0.477 8.217 12.469 1.00 89.94 130 ILE A O 1
ATOM 1112 N N . LYS A 1 131 ? -0.371 9.360 10.542 1.00 92.50 131 LYS A N 1
ATOM 1113 C CA . LYS A 1 131 ? -1.449 10.291 10.892 1.00 92.50 131 LYS A CA 1
ATOM 1114 C C . LYS A 1 131 ? -2.783 9.565 11.099 1.00 92.50 131 LYS A C 1
ATOM 1116 O O . LYS A 1 131 ? -3.454 9.805 12.100 1.00 92.50 131 LYS A O 1
ATOM 1121 N N . ILE A 1 132 ? -3.155 8.644 10.206 1.00 92.56 132 ILE A N 1
ATOM 1122 C CA . ILE A 1 132 ? -4.375 7.829 10.358 1.00 92.56 132 ILE A CA 1
ATOM 1123 C C . ILE A 1 132 ? -4.307 7.002 11.651 1.00 92.56 132 ILE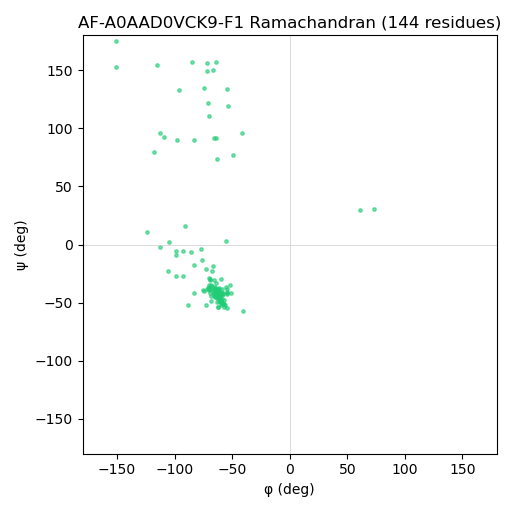 A C 1
ATOM 1125 O O . ILE A 1 132 ? -5.296 6.922 12.377 1.00 92.56 132 ILE A O 1
ATOM 1129 N N . GLU A 1 133 ? -3.152 6.410 11.962 1.00 88.94 133 GLU A N 1
ATOM 1130 C CA . GLU A 1 133 ? -2.944 5.646 13.195 1.00 88.94 133 GLU A CA 1
ATOM 1131 C C . GLU A 1 133 ? -3.186 6.515 14.435 1.00 88.94 133 GLU A C 1
ATOM 1133 O O . GLU A 1 133 ? -3.985 6.154 15.301 1.00 88.94 133 GLU A O 1
ATOM 1138 N N . GLN A 1 134 ? -2.567 7.694 14.497 1.00 89.06 134 GLN A N 1
ATOM 1139 C CA . GLN A 1 134 ? -2.774 8.643 15.593 1.00 89.06 134 GLN A CA 1
ATOM 1140 C C . GLN A 1 134 ? -4.252 9.023 15.728 1.00 89.06 134 GLN A C 1
ATOM 1142 O O . GLN A 1 134 ? -4.830 8.940 16.810 1.00 89.06 134 GLN A O 1
ATOM 1147 N N . GLU A 1 135 ? -4.909 9.358 14.619 1.00 89.69 135 GLU A N 1
ATOM 1148 C CA . GLU A 1 135 ? -6.320 9.735 14.625 1.00 89.69 135 GLU A CA 1
ATOM 1149 C C . GLU A 1 135 ? -7.254 8.602 15.065 1.00 89.69 135 GLU A C 1
ATOM 1151 O O . GLU A 1 135 ? -8.284 8.874 15.671 1.00 89.69 135 GLU A O 1
ATOM 1156 N N . VAL A 1 136 ? -6.949 7.340 14.766 1.00 87.06 136 VAL A N 1
ATOM 1157 C CA . VAL A 1 136 ? -7.824 6.215 15.132 1.00 87.06 136 VAL A CA 1
ATOM 1158 C C . VAL A 1 136 ? -7.594 5.769 16.575 1.00 87.06 136 VAL A C 1
ATOM 1160 O O . VAL A 1 136 ? -8.548 5.495 17.308 1.00 87.06 136 VAL A O 1
ATOM 1163 N N . TYR A 1 137 ? -6.338 5.698 17.014 1.00 82.12 137 TYR A N 1
ATOM 1164 C CA . TYR A 1 137 ? -6.014 5.141 18.326 1.00 82.12 137 TYR A CA 1
ATOM 1165 C C . TYR A 1 137 ? -5.943 6.191 19.434 1.00 82.12 137 TYR A C 1
ATOM 1167 O O . TYR A 1 137 ? -6.244 5.849 20.580 1.00 82.12 137 TYR A O 1
ATOM 1175 N N . GLU A 1 138 ? -5.622 7.450 19.123 1.00 80.00 138 GLU A N 1
ATOM 1176 C CA . GLU A 1 138 ? -5.441 8.513 20.122 1.00 80.00 138 GLU A CA 1
ATOM 1177 C C . GLU A 1 138 ? -6.654 9.433 20.297 1.00 80.00 138 GLU A C 1
ATOM 1179 O O . GLU A 1 138 ? -6.692 10.175 21.277 1.00 80.00 138 GLU A O 1
ATOM 1184 N N . LYS A 1 139 ? -7.683 9.337 19.439 1.00 65.00 139 LYS A N 1
ATOM 1185 C CA . LYS A 1 139 ? -8.947 10.090 19.590 1.00 65.00 139 LYS A CA 1
ATOM 1186 C C . LYS A 1 139 ? -9.593 9.937 20.971 1.00 65.00 139 LYS A C 1
ATOM 1188 O O . LYS A 1 139 ? -10.133 10.903 21.496 1.00 65.00 139 LYS A O 1
ATOM 1193 N N . ASP A 1 140 ? -9.473 8.761 21.580 1.00 58.16 140 ASP A N 1
ATOM 1194 C CA . ASP A 1 140 ? -10.100 8.477 22.876 1.00 58.16 140 ASP A CA 1
ATOM 1195 C C . ASP A 1 140 ? -9.278 8.961 24.077 1.00 58.16 140 ASP A C 1
ATOM 1197 O O . ASP A 1 140 ? -9.831 9.120 25.158 1.00 58.16 140 ASP A O 1
ATOM 1201 N N . LYS A 1 141 ? -7.978 9.253 23.913 1.00 54.69 141 LYS A N 1
ATOM 1202 C CA . LYS A 1 141 ? -7.138 9.721 25.033 1.00 54.69 141 LYS A CA 1
ATOM 1203 C C . LYS A 1 141 ? -7.555 11.102 25.550 1.00 54.69 141 LYS A C 1
ATOM 1205 O O . LYS A 1 141 ? -7.164 11.474 26.648 1.00 54.69 141 LYS A O 1
ATOM 1210 N N . LYS A 1 142 ? -8.316 11.871 24.761 1.00 45.22 142 LYS A N 1
ATOM 1211 C CA . LYS A 1 142 ? -8.795 13.207 25.146 1.00 45.22 142 LYS A CA 1
ATOM 1212 C C . LYS A 1 142 ? -9.963 13.191 26.137 1.00 45.22 142 LYS A C 1
ATOM 1214 O O . LYS A 1 142 ? -10.241 14.240 26.701 1.00 45.22 142 LYS A O 1
ATOM 1219 N N . TYR A 1 143 ? -10.619 12.049 26.350 1.00 45.75 143 TYR A N 1
ATOM 1220 C CA . TYR A 1 143 ? -11.807 11.953 27.210 1.00 45.75 143 TYR A CA 1
ATOM 1221 C C . TYR A 1 143 ? -11.593 11.128 28.489 1.00 45.75 143 TYR A C 1
ATOM 1223 O O . TYR A 1 143 ? -12.496 11.071 29.311 1.00 45.75 143 TYR A O 1
ATOM 1231 N N . ASP A 1 144 ? -10.402 10.554 28.693 1.00 41.75 144 ASP A N 1
ATOM 1232 C CA . ASP A 1 144 ? -10.045 9.805 29.913 1.00 41.75 144 ASP A CA 1
ATOM 1233 C C . ASP A 1 144 ? -9.404 10.703 31.003 1.00 41.75 144 ASP A C 1
ATOM 1235 O O . ASP A 1 144 ? -8.769 10.210 31.933 1.00 41.75 144 ASP A O 1
ATOM 1239 N N . ILE A 1 145 ? -9.545 12.029 30.886 1.00 42.25 145 ILE A N 1
ATOM 1240 C CA . ILE A 1 145 ? -9.196 13.001 31.932 1.00 42.25 145 ILE A CA 1
ATOM 1241 C C . ILE A 1 145 ? -10.484 13.723 32.328 1.00 42.25 145 ILE A C 1
ATOM 1243 O O . ILE A 1 145 ? -10.743 14.815 31.830 1.00 42.25 145 ILE A O 1
ATOM 1247 N N . LEU A 1 146 ? -11.300 13.082 33.163 1.00 36.06 146 LEU A N 1
ATOM 1248 C CA . LEU A 1 146 ? -12.303 13.705 34.034 1.00 36.06 146 LEU A CA 1
ATOM 1249 C C . LEU A 1 146 ? -12.625 12.737 35.176 1.00 36.06 146 LEU A C 1
ATOM 1251 O O . LEU A 1 146 ? -13.084 11.613 34.877 1.00 36.06 146 LEU A O 1
#

Sequence (146 aa):
MVYKCKSNERFVIYLLNNESRIRKRLDLYLMTEKENAGDNLNVISSKTGRETENSWVKKITNKNYEFRKRCLQLLEYEYNNCDPIMQDIWLLRFKYKYTCERIGYEIGYSRSSVYDKIKILKDRLLPQIIKIEQEVYEKDKKYDIL

pLDDT: mean 77.58, std 20.25, range [33.88, 96.69]

Solvent-accessible surface area (backbone atoms only — not comparable to full-atom values): 8483 Å² total; per-residue (Å²): 134,82,86,71,79,69,78,44,72,68,48,52,52,49,47,56,57,37,46,72,62,52,50,54,53,51,54,52,51,54,53,53,52,58,59,67,71,70,68,87,68,89,70,89,74,76,97,51,78,63,58,59,52,52,49,50,53,51,51,52,50,52,39,55,48,53,41,52,53,52,49,49,55,49,51,52,51,52,49,74,72,43,56,70,69,55,42,50,51,46,44,40,40,37,72,69,62,46,52,47,55,57,47,9,67,76,74,76,43,53,40,64,59,43,48,52,52,55,47,55,52,50,67,62,46,48,63,55,49,41,50,48,48,48,59,53,70,48,62,62,66,75,70,77,76,124

Foldseek 3Di:
DQPDPDQDLVVLLVCLQCVVVLVVVLVVVVVVVVVVVPDPPPPPDDDDCVVVVVVVVVLVVVLVSQLSVVLSVVVVVLLVPDDPLLVLLSCCCRVVVDQLPVSCVVSVHHSVVSVVSVVVSSVVSRVVSVVSNCCSRVVCVVPVPD

Mean predicted aligned error: 10.42 Å

Secondary structure (DSSP, 8-state):
--------HHHHHHHHHHHHHHHHHHHHHHHHHHHTTS--------SSTHHHHHHHHHHHHHHHHHHHHHHHHHHHHHHHHS-HHHHHHHIIIIIS---HHHHHHHHT--HHHHHHHHHHHHHHHHHHHHHHHHHHHSGGGGSS--

Nearest PDB structures (foldseek):
  3vfz-assembly3_B  TM=9.090E-01  e=5.898E-01  Mycobacterium tuberculosis
  3vep-assembly4_H  TM=8.313E-01  e=6.893E-01  Mycobacterium tuberculosis
  2h27-assembly2_D  TM=8.964E-01  e=1.757E+00  Escherichia coli K-12
  3hug-assembly6_K  TM=7.725E-01  e=1.045E+00  Mycobacterium tuberculosis H37Rv
  3hug-assembly4_M  TM=7.436E-01  e=1.286E+00  Mycobacterium tuberculosis H37Rv

Radius of gyration: 19.98 Å; Cα contacts (8 Å, |Δi|>4): 78; chains: 1; bounding box: 50×28×56 Å